Protein AF-A0A8C6HNZ5-F1 (afdb_monomer)

Solvent-accessible surface area (backbone atoms only — not comparable to full-atom values): 10413 Å² total; per-residue (Å²): 91,50,47,41,34,39,37,32,38,35,50,68,88,46,47,88,76,39,56,60,58,90,93,42,57,72,57,85,56,77,58,47,90,81,54,78,85,53,82,86,69,81,60,52,77,46,79,39,51,60,74,65,84,81,90,76,63,90,79,48,48,71,35,79,48,65,84,42,80,60,64,81,86,86,87,88,76,85,89,64,67,75,87,44,50,50,90,85,50,88,79,76,74,64,62,40,47,68,55,54,52,49,49,56,52,48,55,51,54,51,56,61,42,63,76,46,60,68,73,57,32,52,53,52,48,54,50,51,52,50,50,46,52,70,71,69,48,49,75,69,53,52,50,52,53,54,51,51,52,54,52,50,49,53,52,51,51,55,49,50,56,53,54,59,65,68,70,73,120

Sequence (169 aa):
MTGKKHIALFSLGDAQHLYVSGCKSEVLNAGSPELDKSPPFPKVRNSLEAGDDLLTPALWFHTVISEEFVVGENSFQKHLPWERYDTTDTCGNRDPVATSRAVQILDRALKTLAELPEEYRDFYTCQMVSHIQDKAYSKRIKKRTKFSKKLKINKTQLKYLKTVTSINI

Secondary structure (DSSP, 8-state):
--S-EEEEEE-GGGGGGTTEETTEES-TTTT-TT-TTS----EEEEEE-TT------TT-EEEEEESS-----------S-GGGS-TT-SSS-SPPHHHHHHHHHHHHHHHHHTTS-HHHHHHHHHHHHHHHHHHHS-HHHHHHHHHHHHHHHHHHHHHHHHHHHTS--

pLDDT: mean 77.42, std 15.43, range [42.31, 97.62]

Foldseek 3Di:
DAAKKKKKKADPLCVVVQCDDQQHGPPPCPRPPVPPPRDDGPIDMDMDHDPDDDDDDPPIDMDMDTPDDDDDDDDDDDPDPPQQCDPPDPPPRDHGPVVVVVVVVVVVVLVVLVVDPPVSSVVVVVVVVVVCCVPPDDPVSVVVVVVVVVVVVVVVVVVVVVVVVVVPD

Structure (mmCIF, N/CA/C/O backbone):
data_AF-A0A8C6HNZ5-F1
#
_entry.id   AF-A0A8C6HNZ5-F1
#
loop_
_atom_site.group_PDB
_atom_site.id
_atom_site.type_symbol
_atom_site.label_atom_id
_atom_site.label_alt_id
_atom_site.label_comp_id
_atom_site.label_asym_id
_atom_site.label_entity_id
_atom_site.label_seq_id
_atom_site.pdbx_PDB_ins_code
_atom_site.Cartn_x
_atom_site.Cartn_y
_atom_site.Cartn_z
_atom_site.occupancy
_atom_site.B_iso_or_equiv
_atom_site.auth_seq_id
_atom_site.auth_comp_id
_atom_site.auth_asym_id
_atom_site.auth_atom_id
_atom_site.pdbx_PDB_model_num
ATOM 1 N N . MET A 1 1 ? 16.039 -1.927 -28.266 1.00 57.38 1 MET A N 1
ATOM 2 C CA . MET A 1 1 ? 16.279 -0.831 -27.296 1.00 57.38 1 MET A CA 1
ATOM 3 C C . MET A 1 1 ? 17.772 -0.562 -27.243 1.00 57.38 1 MET A C 1
ATOM 5 O O . MET A 1 1 ? 18.513 -1.516 -27.407 1.00 57.38 1 MET A O 1
ATOM 9 N N . THR A 1 2 ? 18.213 0.685 -27.081 1.00 68.25 2 THR A N 1
ATOM 10 C CA . THR A 1 2 ? 19.638 1.076 -27.043 1.00 68.25 2 THR A CA 1
ATOM 11 C C . THR A 1 2 ? 20.002 1.645 -25.675 1.00 68.25 2 THR A C 1
ATOM 13 O O . THR A 1 2 ? 19.154 2.271 -25.042 1.00 68.25 2 THR A O 1
ATOM 16 N N . GLY A 1 3 ? 21.257 1.462 -25.266 1.00 74.19 3 GLY A N 1
ATOM 17 C CA . GLY A 1 3 ? 21.847 2.045 -24.061 1.00 74.19 3 GLY A CA 1
ATOM 18 C C . GLY A 1 3 ? 21.706 1.197 -22.793 1.00 74.19 3 GLY A C 1
ATOM 19 O O . GLY A 1 3 ? 20.958 0.218 -22.754 1.00 74.19 3 GLY A O 1
ATOM 20 N N . LYS A 1 4 ? 22.439 1.591 -21.748 1.00 82.00 4 LYS A N 1
ATOM 21 C CA . LYS A 1 4 ? 22.533 0.875 -20.466 1.00 82.00 4 LYS A CA 1
ATOM 22 C C . LYS A 1 4 ? 21.773 1.574 -19.331 1.00 82.00 4 LYS A C 1
ATOM 24 O O . LYS A 1 4 ? 21.896 2.785 -19.123 1.00 82.00 4 LYS A O 1
ATOM 29 N N . LYS A 1 5 ? 21.005 0.800 -18.551 1.00 85.12 5 LYS A N 1
ATOM 30 C CA . LYS A 1 5 ? 20.294 1.287 -17.350 1.00 85.12 5 LYS A CA 1
ATOM 31 C C . LYS A 1 5 ? 20.489 0.372 -16.144 1.00 85.12 5 LYS A C 1
ATOM 33 O O . LYS A 1 5 ? 20.523 -0.848 -16.268 1.00 85.12 5 LYS A O 1
ATOM 38 N N . HIS A 1 6 ? 20.541 0.965 -14.960 1.00 84.06 6 HIS A N 1
ATOM 39 C CA . HIS A 1 6 ? 20.546 0.266 -13.682 1.00 84.06 6 HIS A CA 1
ATOM 40 C C . HIS A 1 6 ? 19.166 0.299 -13.047 1.00 84.06 6 HIS A C 1
ATOM 42 O O . HIS A 1 6 ? 18.540 1.354 -12.950 1.00 84.06 6 HIS A O 1
ATOM 48 N N . ILE A 1 7 ? 18.709 -0.855 -12.568 1.00 83.56 7 ILE A N 1
ATOM 49 C CA . ILE A 1 7 ? 17.436 -0.984 -11.865 1.00 83.56 7 ILE A CA 1
ATOM 50 C C . ILE A 1 7 ? 17.677 -1.539 -10.468 1.00 83.56 7 ILE A C 1
ATOM 52 O O . ILE A 1 7 ? 18.288 -2.594 -10.295 1.00 83.56 7 ILE A O 1
ATOM 56 N N . ALA A 1 8 ? 17.172 -0.821 -9.468 1.00 83.12 8 ALA A N 1
ATOM 57 C CA . ALA A 1 8 ? 17.069 -1.296 -8.097 1.00 83.12 8 ALA A CA 1
ATOM 58 C C . ALA A 1 8 ? 15.624 -1.715 -7.818 1.00 83.12 8 ALA A C 1
ATOM 60 O O . ALA A 1 8 ? 14.719 -0.896 -7.959 1.00 83.12 8 ALA A O 1
ATOM 61 N N . LEU A 1 9 ? 15.418 -2.970 -7.417 1.00 81.75 9 LEU A N 1
ATOM 62 C CA . LEU A 1 9 ? 14.116 -3.529 -7.054 1.00 81.75 9 LEU A CA 1
ATOM 63 C C . LEU A 1 9 ? 14.001 -3.700 -5.537 1.00 81.75 9 LEU A C 1
ATOM 65 O O . LEU A 1 9 ? 14.925 -4.209 -4.894 1.00 81.75 9 LEU A O 1
ATOM 69 N N . PHE A 1 10 ? 12.838 -3.354 -4.988 1.00 81.75 10 PHE A N 1
ATOM 70 C CA . PHE A 1 10 ? 12.506 -3.518 -3.575 1.00 81.75 10 PHE A CA 1
ATOM 71 C C . PHE A 1 10 ? 11.225 -4.333 -3.422 1.00 81.75 10 PH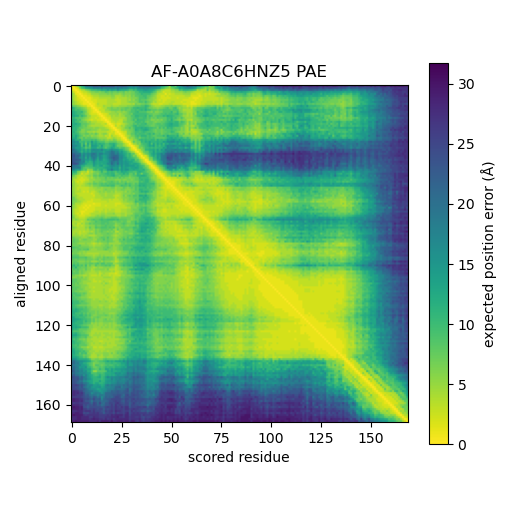E A C 1
ATOM 73 O O . PHE A 1 10 ? 10.219 -4.102 -4.101 1.00 81.75 10 PHE A O 1
ATOM 80 N N . SER A 1 11 ? 11.258 -5.301 -2.508 1.00 80.25 11 SER A N 1
ATOM 81 C CA . SER A 1 11 ? 10.135 -6.208 -2.309 1.00 80.25 11 SER A CA 1
ATOM 82 C C . SER A 1 11 ? 9.019 -5.553 -1.493 1.00 80.25 11 SER A C 1
ATOM 84 O O . SER A 1 11 ? 9.239 -4.625 -0.718 1.00 80.25 11 SER A O 1
ATOM 86 N N . LEU A 1 12 ? 7.821 -6.132 -1.556 1.00 7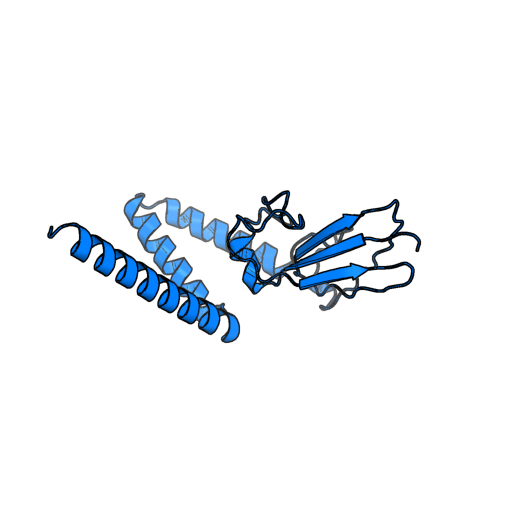6.44 12 LEU A N 1
ATOM 87 C CA . LEU A 1 12 ? 6.683 -5.781 -0.696 1.00 76.44 12 LEU A CA 1
ATOM 88 C C . LEU A 1 12 ? 7.009 -5.732 0.807 1.00 76.44 12 LEU A C 1
ATOM 90 O O . LEU A 1 12 ? 6.424 -4.953 1.553 1.00 76.44 12 LEU A O 1
ATOM 94 N N . GLY A 1 13 ? 7.936 -6.578 1.271 1.00 69.75 13 GLY A N 1
ATOM 95 C CA . GLY A 1 13 ? 8.356 -6.594 2.675 1.00 69.75 13 GLY A CA 1
ATOM 96 C C . GLY A 1 13 ? 9.160 -5.359 3.086 1.00 69.75 13 GLY A C 1
ATOM 97 O O . GLY A 1 13 ? 9.308 -5.105 4.280 1.00 69.75 13 GLY A O 1
ATOM 98 N N . ASP A 1 14 ? 9.653 -4.605 2.106 1.00 70.62 14 ASP A N 1
ATOM 99 C CA . ASP A 1 14 ? 10.496 -3.432 2.296 1.00 70.62 14 ASP A CA 1
ATOM 100 C C . ASP A 1 14 ? 9.687 -2.132 2.232 1.00 70.62 14 ASP A C 1
ATOM 102 O O . ASP A 1 14 ? 10.208 -1.092 2.618 1.00 70.62 14 ASP A O 1
ATOM 106 N N . ALA A 1 15 ? 8.399 -2.192 1.866 1.00 71.00 15 ALA A N 1
ATOM 107 C CA . ALA A 1 15 ? 7.500 -1.038 1.777 1.00 71.00 15 ALA A CA 1
ATOM 108 C C . ALA A 1 15 ? 7.486 -0.176 3.056 1.00 71.00 15 ALA A C 1
ATOM 110 O O . ALA A 1 15 ? 7.503 1.047 2.978 1.00 71.00 15 ALA A O 1
ATOM 111 N N . GLN A 1 16 ? 7.551 -0.800 4.240 1.00 69.06 16 GLN A N 1
ATOM 112 C CA . GLN A 1 16 ? 7.609 -0.088 5.529 1.00 69.06 16 GLN A CA 1
ATOM 113 C C . GLN A 1 16 ? 8.887 0.739 5.730 1.00 69.06 16 GLN A C 1
ATOM 115 O O . GLN A 1 16 ? 8.921 1.606 6.595 1.00 69.06 16 GLN A O 1
ATOM 120 N N . HIS A 1 17 ? 9.942 0.459 4.969 1.00 68.88 17 HIS A N 1
ATOM 121 C CA . HIS A 1 17 ? 11.213 1.172 5.046 1.00 68.88 17 HIS A CA 1
ATOM 122 C C . HIS A 1 17 ? 11.339 2.242 3.952 1.00 68.88 17 HIS A C 1
ATOM 124 O O . HIS A 1 17 ? 12.242 3.069 4.017 1.00 68.88 17 HIS A O 1
ATOM 130 N N . LEU A 1 18 ? 10.446 2.238 2.958 1.00 67.94 18 LEU A N 1
ATOM 131 C CA . LEU A 1 18 ? 10.502 3.132 1.802 1.00 67.94 18 LEU A CA 1
ATOM 132 C C . LEU A 1 18 ? 9.762 4.459 2.013 1.00 67.94 18 LEU A C 1
ATOM 134 O O . LEU A 1 18 ? 9.712 5.241 1.070 1.00 67.94 18 LEU A O 1
ATOM 138 N N . TYR A 1 19 ? 9.204 4.720 3.204 1.00 70.19 19 TYR A N 1
ATOM 139 C CA . TYR A 1 19 ? 8.453 5.952 3.511 1.00 70.19 19 TYR A CA 1
ATOM 140 C C . TYR A 1 19 ? 7.478 6.298 2.376 1.00 70.19 19 TYR A C 1
ATOM 142 O O . TYR A 1 19 ? 7.626 7.285 1.659 1.00 70.19 19 TYR A O 1
ATOM 150 N N . VAL A 1 20 ? 6.572 5.359 2.107 1.00 75.06 20 VAL A N 1
ATOM 151 C CA . VAL A 1 20 ? 5.706 5.409 0.930 1.00 75.06 20 VAL A CA 1
ATOM 152 C C . VAL A 1 20 ? 4.576 6.407 1.166 1.00 75.06 20 VAL A C 1
ATOM 154 O O . VAL A 1 20 ? 3.844 6.288 2.148 1.00 75.06 20 VAL A O 1
ATOM 157 N N . SER A 1 21 ? 4.402 7.332 0.223 1.00 70.56 21 SER A N 1
ATOM 158 C CA . SER A 1 21 ? 3.257 8.233 0.125 1.00 70.56 21 SER A CA 1
ATOM 159 C C . SER A 1 21 ? 2.529 7.960 -1.194 1.00 70.56 21 SER A C 1
ATOM 161 O O . SER A 1 21 ? 3.057 8.180 -2.290 1.00 70.56 21 SER A O 1
ATOM 163 N N . GLY A 1 22 ? 1.328 7.384 -1.100 1.00 77.44 22 GLY A N 1
ATOM 164 C CA . GLY A 1 22 ? 0.604 6.860 -2.260 1.00 77.44 22 GLY A CA 1
ATOM 165 C C . GLY A 1 22 ? 1.389 5.750 -2.973 1.00 77.44 22 GLY A C 1
ATOM 166 O O . GLY A 1 22 ? 1.727 4.737 -2.369 1.00 77.44 22 GLY A O 1
ATOM 167 N N . CYS A 1 23 ? 1.692 5.942 -4.260 1.00 74.81 23 CYS A N 1
ATOM 168 C CA . CYS A 1 23 ? 2.474 5.006 -5.081 1.00 74.81 23 CYS A CA 1
ATOM 169 C C . CYS A 1 23 ? 3.968 5.369 -5.199 1.00 74.81 23 CYS A C 1
ATOM 171 O O . CYS A 1 23 ? 4.697 4.729 -5.957 1.00 74.81 23 CYS A O 1
ATOM 173 N N . LYS A 1 24 ? 4.442 6.392 -4.474 1.00 77.31 24 LYS A N 1
ATOM 174 C CA . LYS A 1 24 ? 5.821 6.896 -4.556 1.00 77.31 24 LYS A CA 1
ATOM 175 C C . LYS A 1 24 ? 6.536 6.761 -3.215 1.00 77.31 24 LYS A C 1
ATOM 177 O O . LYS A 1 24 ? 5.921 6.829 -2.157 1.00 77.31 24 LYS A O 1
ATOM 182 N N . SER A 1 25 ? 7.850 6.576 -3.268 1.00 75.31 25 SER A N 1
ATOM 183 C CA . SER A 1 25 ? 8.717 6.658 -2.092 1.00 75.31 25 SER A CA 1
ATOM 184 C C . SER A 1 25 ? 9.194 8.097 -1.910 1.00 75.31 25 SER A C 1
ATOM 186 O O . SER A 1 25 ? 9.531 8.760 -2.890 1.00 75.31 25 SER A O 1
ATOM 188 N N . GLU A 1 26 ? 9.271 8.563 -0.665 1.00 73.88 26 GLU A N 1
ATOM 189 C CA . GLU A 1 26 ? 9.908 9.845 -0.326 1.00 73.88 26 GLU A CA 1
ATOM 190 C C . GLU A 1 26 ? 11.446 9.789 -0.443 1.00 73.88 26 GLU A C 1
ATOM 192 O O . GLU A 1 26 ? 12.127 10.816 -0.432 1.00 73.88 26 GLU A O 1
ATOM 197 N N . VAL A 1 27 ? 12.023 8.592 -0.602 1.00 69.12 27 VAL A N 1
ATOM 198 C CA . VAL A 1 27 ? 13.468 8.389 -0.751 1.00 69.12 27 VAL A CA 1
ATOM 199 C C . VAL A 1 27 ? 13.884 8.630 -2.205 1.00 69.12 27 VAL A C 1
ATOM 201 O O . VAL A 1 27 ? 13.917 7.714 -3.024 1.00 69.12 27 VAL A O 1
ATOM 204 N N . LEU A 1 28 ? 14.267 9.869 -2.518 1.00 64.19 28 LEU A N 1
ATOM 205 C CA . LEU A 1 28 ? 14.630 10.295 -3.879 1.00 64.19 28 LEU A CA 1
ATOM 206 C C . LEU A 1 28 ? 15.844 9.550 -4.472 1.00 64.19 28 LEU A C 1
ATOM 208 O O . LEU A 1 28 ? 15.905 9.337 -5.678 1.00 64.19 28 LEU A O 1
ATOM 212 N N . ASN A 1 29 ? 16.788 9.104 -3.633 1.00 63.47 29 ASN A N 1
ATOM 213 C CA . ASN A 1 29 ? 18.062 8.514 -4.073 1.00 63.47 29 ASN A CA 1
ATOM 214 C C . ASN A 1 29 ? 18.186 7.001 -3.821 1.00 63.47 29 ASN A C 1
ATOM 216 O O . ASN A 1 29 ? 19.299 6.475 -3.798 1.00 63.47 29 ASN A O 1
ATOM 220 N N . ALA A 1 30 ? 17.076 6.275 -3.642 1.00 58.06 30 ALA A N 1
ATOM 221 C CA . ALA A 1 30 ? 17.081 4.849 -3.276 1.00 58.06 30 ALA A CA 1
ATOM 222 C C . ALA A 1 30 ? 17.902 3.946 -4.234 1.00 58.06 30 ALA A C 1
ATOM 224 O O . ALA A 1 30 ? 18.436 2.909 -3.825 1.00 58.06 30 ALA A O 1
ATOM 225 N N . GLY A 1 31 ? 18.042 4.352 -5.501 1.00 55.06 31 GLY A N 1
ATOM 226 C CA . GLY A 1 31 ? 18.826 3.653 -6.524 1.00 55.06 31 GLY A CA 1
ATOM 227 C C . GLY A 1 31 ? 20.321 3.998 -6.568 1.00 55.06 31 GLY A C 1
ATOM 228 O O . GLY A 1 31 ? 21.088 3.206 -7.114 1.00 55.06 31 GLY A O 1
ATOM 229 N N . SER A 1 32 ? 20.763 5.116 -5.976 1.00 59.56 32 SER A N 1
ATOM 230 C CA . SER A 1 32 ? 22.141 5.614 -6.130 1.00 59.56 32 SER A CA 1
ATOM 231 C C . SER A 1 32 ? 23.182 4.634 -5.555 1.00 59.56 32 SER A C 1
ATOM 233 O O . SER A 1 32 ? 22.952 4.039 -4.492 1.00 59.56 32 SER A O 1
ATOM 235 N N . PRO A 1 33 ? 24.323 4.401 -6.232 1.00 53.12 33 PRO A N 1
ATOM 236 C CA . PRO A 1 33 ? 25.436 3.616 -5.693 1.00 53.12 33 PRO A CA 1
ATOM 237 C C . PRO A 1 33 ? 26.045 4.203 -4.416 1.00 53.12 33 PRO A C 1
ATOM 239 O O . PRO A 1 33 ? 26.565 3.440 -3.614 1.00 53.12 33 PRO A O 1
ATOM 242 N N . GLU A 1 34 ? 25.885 5.501 -4.159 1.00 53.56 34 GLU A N 1
ATOM 243 C CA . GLU A 1 34 ? 26.445 6.169 -2.974 1.00 53.56 34 GLU A CA 1
ATOM 244 C C . GLU A 1 34 ? 25.577 6.028 -1.709 1.00 53.56 34 GLU A C 1
ATOM 246 O O . GLU A 1 34 ? 25.977 6.428 -0.612 1.00 53.56 34 GLU A O 1
ATOM 251 N N . LEU A 1 35 ? 24.376 5.446 -1.828 1.00 51.38 35 LEU A N 1
ATOM 252 C CA . LEU A 1 35 ? 23.396 5.368 -0.742 1.00 51.38 35 LEU A CA 1
ATOM 253 C C . LEU A 1 35 ? 23.617 4.184 0.222 1.00 51.38 35 LEU A C 1
ATOM 255 O O . LEU A 1 35 ? 22.660 3.538 0.648 1.00 51.38 35 LEU A O 1
ATOM 259 N N . ASP A 1 36 ? 24.865 3.918 0.605 1.00 50.16 36 ASP A N 1
ATOM 260 C CA . ASP A 1 36 ? 25.217 2.962 1.673 1.00 50.16 36 ASP A CA 1
ATOM 261 C C . ASP A 1 36 ? 25.002 3.535 3.091 1.00 50.16 36 ASP A C 1
ATOM 263 O O . ASP A 1 36 ? 25.195 2.848 4.093 1.00 50.16 36 ASP A O 1
ATOM 267 N N . LYS A 1 37 ? 24.563 4.799 3.198 1.00 46.22 37 LYS A N 1
ATOM 268 C CA . LYS A 1 37 ? 24.325 5.494 4.479 1.00 46.22 37 LYS A CA 1
ATOM 269 C C . LYS A 1 37 ? 22.881 5.419 4.991 1.00 46.22 37 LYS A C 1
ATOM 271 O O . LYS A 1 37 ? 22.631 5.795 6.133 1.00 46.22 37 LYS A O 1
ATOM 276 N N . SER A 1 38 ? 21.931 4.943 4.183 1.00 48.66 38 SER A N 1
ATOM 277 C CA . SER A 1 38 ? 20.572 4.623 4.650 1.00 48.66 38 SER A CA 1
ATOM 278 C C . SER A 1 38 ? 20.485 3.150 5.060 1.00 48.66 38 SER A C 1
ATOM 280 O O . SER A 1 38 ? 21.231 2.338 4.512 1.00 48.66 38 SER A O 1
ATOM 282 N N . PRO A 1 39 ? 19.625 2.780 6.035 1.00 49.50 39 PRO A N 1
ATOM 283 C CA . PRO A 1 39 ? 19.570 1.419 6.567 1.00 49.50 39 PRO A CA 1
ATOM 284 C C . PRO A 1 39 ? 19.477 0.391 5.430 1.00 49.50 39 PRO A C 1
ATOM 286 O O . PRO A 1 39 ? 18.794 0.657 4.444 1.00 49.50 39 PRO A O 1
ATOM 289 N N . PRO A 1 40 ? 20.164 -0.763 5.542 1.00 52.94 40 PRO A N 1
ATOM 290 C CA . PRO A 1 40 ? 20.405 -1.656 4.417 1.00 52.94 40 PRO A CA 1
ATOM 291 C C . PRO A 1 40 ? 19.082 -2.197 3.885 1.00 52.94 40 PRO A C 1
ATOM 293 O O . PRO A 1 40 ? 18.493 -3.126 4.440 1.00 52.94 40 PRO A O 1
ATOM 296 N N . PHE A 1 41 ? 18.605 -1.589 2.806 1.00 53.94 41 PHE A N 1
ATOM 297 C CA . PHE A 1 41 ? 17.482 -2.101 2.052 1.00 53.94 41 PHE A CA 1
ATOM 298 C C . PHE A 1 41 ? 17.953 -3.373 1.349 1.00 53.94 41 PHE A C 1
ATOM 300 O O . PHE A 1 41 ? 18.953 -3.319 0.624 1.00 53.94 41 PHE A O 1
ATOM 307 N N . PRO A 1 42 ? 17.283 -4.522 1.529 1.00 53.31 42 PRO A N 1
ATOM 308 C CA . PRO A 1 42 ? 17.531 -5.668 0.673 1.00 53.31 42 PRO A CA 1
ATOM 309 C C . PRO A 1 42 ? 17.044 -5.301 -0.737 1.00 53.31 42 PRO A C 1
ATOM 311 O O . PRO A 1 42 ? 15.863 -5.403 -1.052 1.00 53.31 42 PRO A O 1
ATOM 314 N N . LYS A 1 43 ? 17.969 -4.800 -1.556 1.00 65.38 43 LYS A N 1
ATOM 315 C CA . LYS A 1 43 ? 17.747 -4.349 -2.930 1.00 65.38 43 LYS A CA 1
ATOM 316 C C . LYS A 1 43 ? 18.376 -5.350 -3.889 1.00 65.38 43 LYS A C 1
ATOM 318 O O . LYS A 1 43 ? 19.528 -5.737 -3.699 1.00 65.38 43 LYS A O 1
ATOM 323 N N . VAL A 1 44 ? 17.639 -5.757 -4.916 1.00 66.81 44 VAL A N 1
ATOM 324 C CA . VAL A 1 44 ? 18.233 -6.468 -6.058 1.00 66.81 44 VAL A CA 1
ATOM 325 C C . VAL A 1 44 ? 18.642 -5.407 -7.067 1.00 66.81 44 VAL A C 1
ATOM 327 O O . VAL A 1 44 ? 17.822 -4.564 -7.427 1.00 66.81 44 VAL A O 1
ATOM 330 N N . ARG A 1 45 ? 19.914 -5.409 -7.471 1.00 68.38 45 ARG A N 1
ATOM 331 C CA . ARG A 1 45 ? 20.445 -4.495 -8.483 1.00 68.38 45 ARG A CA 1
ATOM 332 C C . ARG A 1 45 ? 20.762 -5.278 -9.737 1.00 68.38 45 ARG A C 1
ATOM 334 O O . ARG A 1 45 ? 21.598 -6.171 -9.682 1.00 68.38 45 ARG A O 1
ATOM 341 N N . ASN A 1 46 ? 20.127 -4.889 -10.832 1.00 74.69 46 ASN A N 1
ATOM 342 C CA . ASN A 1 46 ? 20.405 -5.433 -12.150 1.00 74.69 46 ASN A CA 1
ATOM 343 C C . ASN A 1 46 ? 20.839 -4.296 -13.075 1.00 74.69 46 ASN A C 1
ATOM 345 O O . ASN A 1 46 ? 20.297 -3.189 -13.013 1.00 74.69 46 ASN A O 1
ATOM 349 N N . SER A 1 47 ? 21.823 -4.578 -13.917 1.00 81.62 47 SER A N 1
ATOM 350 C CA . SER A 1 47 ? 22.120 -3.779 -15.103 1.00 81.62 47 SER A CA 1
ATOM 351 C C . SER A 1 47 ? 21.336 -4.391 -16.254 1.00 81.62 47 SER A C 1
ATOM 353 O O . SER A 1 47 ? 21.310 -5.612 -16.366 1.00 81.62 47 SER A O 1
ATOM 355 N N . LEU A 1 48 ? 20.680 -3.560 -17.053 1.00 83.69 48 LEU A N 1
ATOM 356 C CA . LEU A 1 48 ? 20.005 -3.987 -18.270 1.00 83.69 48 LEU A CA 1
ATOM 357 C C . LEU A 1 48 ? 20.703 -3.359 -19.463 1.00 83.69 48 LEU A C 1
ATOM 359 O O . LEU A 1 48 ? 20.926 -2.141 -19.487 1.00 83.69 48 LEU A O 1
ATOM 363 N N . GLU A 1 49 ? 21.019 -4.206 -20.427 1.00 85.62 49 GLU A N 1
ATOM 364 C CA . GLU A 1 49 ? 21.595 -3.847 -21.708 1.00 85.62 49 GLU A CA 1
ATOM 365 C C . GLU A 1 49 ? 20.530 -3.843 -22.814 1.00 85.62 49 GLU A C 1
ATOM 367 O O . GLU A 1 49 ? 19.342 -4.122 -22.617 1.00 85.62 49 GLU A O 1
ATOM 372 N N . ALA A 1 50 ? 20.966 -3.461 -24.010 1.00 84.56 50 ALA A N 1
ATOM 373 C CA . ALA A 1 50 ? 20.139 -3.425 -25.201 1.00 84.56 50 ALA A CA 1
ATOM 374 C C . ALA A 1 50 ? 19.585 -4.821 -25.540 1.00 84.56 50 ALA A C 1
ATOM 376 O O . ALA A 1 50 ? 20.316 -5.685 -26.010 1.00 84.56 50 ALA A O 1
ATOM 377 N N . GLY A 1 51 ? 18.272 -5.004 -25.371 1.00 84.12 51 GLY A N 1
ATOM 378 C CA . GLY A 1 51 ? 17.581 -6.265 -25.672 1.00 84.12 51 GLY A CA 1
ATOM 379 C C . GLY A 1 51 ? 17.205 -7.087 -24.441 1.00 84.12 51 GLY A C 1
ATOM 380 O O . GLY A 1 51 ? 16.504 -8.082 -24.594 1.00 84.12 51 GLY A O 1
ATOM 381 N N . ASP A 1 52 ? 17.606 -6.657 -23.242 1.00 86.12 52 ASP A N 1
ATOM 382 C CA . ASP A 1 52 ? 17.199 -7.318 -22.007 1.00 86.12 52 ASP A CA 1
ATOM 383 C C . ASP A 1 52 ? 15.758 -6.974 -21.621 1.00 86.12 52 ASP A C 1
ATOM 385 O O . ASP A 1 52 ? 15.371 -5.801 -21.541 1.00 86.12 52 ASP A O 1
ATOM 389 N N . ASP A 1 53 ? 15.005 -8.009 -21.257 1.00 84.31 53 ASP A N 1
ATOM 390 C CA . ASP A 1 53 ? 13.674 -7.887 -20.675 1.00 84.31 53 ASP A CA 1
ATOM 391 C C . ASP A 1 53 ? 13.729 -8.079 -19.156 1.00 84.31 53 ASP A C 1
ATOM 393 O O . ASP A 1 53 ? 14.325 -9.027 -18.638 1.00 84.31 53 ASP A O 1
ATOM 397 N N . LEU A 1 54 ? 13.051 -7.195 -18.417 1.00 85.88 54 LEU A N 1
ATOM 398 C CA . LEU A 1 54 ? 12.903 -7.316 -16.969 1.00 85.88 54 LEU A CA 1
ATOM 399 C C . LEU A 1 54 ? 11.437 -7.456 -16.582 1.00 85.88 54 LEU A C 1
ATOM 401 O O . LEU A 1 54 ? 10.660 -6.504 -16.654 1.00 85.88 54 LEU A O 1
ATOM 405 N N . LEU A 1 55 ? 11.084 -8.622 -16.047 1.00 85.19 55 LEU A N 1
ATOM 406 C CA . LEU A 1 55 ? 9.794 -8.815 -15.403 1.00 85.19 55 LEU A CA 1
ATOM 407 C C . LEU A 1 55 ? 9.799 -8.179 -14.007 1.00 85.19 55 LEU A C 1
ATOM 409 O O . LEU A 1 55 ? 10.501 -8.642 -13.107 1.00 85.19 55 LEU A O 1
ATOM 413 N N . THR A 1 56 ? 8.964 -7.158 -13.808 1.00 83.81 56 THR A N 1
ATOM 414 C CA . THR A 1 56 ? 8.724 -6.559 -12.486 1.00 83.81 56 THR A CA 1
ATOM 415 C C . THR A 1 56 ? 7.361 -7.015 -11.965 1.00 83.81 56 THR A C 1
ATOM 417 O O . THR A 1 56 ? 6.337 -6.622 -12.527 1.00 83.81 56 THR A O 1
ATOM 420 N N . PRO A 1 57 ? 7.300 -7.849 -10.908 1.00 85.38 57 PRO A N 1
ATOM 421 C CA . PRO A 1 57 ? 6.021 -8.282 -10.360 1.00 85.38 57 PRO A CA 1
ATOM 422 C C . PRO A 1 57 ? 5.225 -7.104 -9.786 1.00 85.38 57 PRO A C 1
ATOM 424 O O . PRO A 1 57 ? 5.796 -6.134 -9.284 1.00 85.38 57 PRO A O 1
ATOM 427 N N . ALA A 1 58 ? 3.895 -7.217 -9.791 1.00 84.81 58 ALA A N 1
ATOM 428 C CA . ALA A 1 58 ? 3.028 -6.199 -9.206 1.00 84.81 58 ALA A CA 1
ATOM 429 C C . ALA A 1 58 ? 3.409 -5.897 -7.745 1.00 84.81 58 ALA A C 1
ATOM 431 O O . ALA A 1 58 ? 3.746 -6.802 -6.974 1.00 84.81 58 ALA A O 1
ATOM 432 N N . LEU A 1 59 ? 3.302 -4.617 -7.371 1.00 86.19 59 LEU A N 1
ATOM 433 C CA . LEU A 1 59 ? 3.612 -4.070 -6.044 1.00 86.19 59 LEU A CA 1
ATOM 434 C C . LEU A 1 59 ? 5.107 -4.044 -5.662 1.00 86.19 59 LEU A C 1
ATOM 436 O O . LEU A 1 59 ? 5.440 -3.720 -4.521 1.00 86.19 59 LEU A O 1
ATOM 440 N N . TRP A 1 60 ? 6.019 -4.381 -6.577 1.00 86.25 60 TRP A N 1
ATOM 441 C CA . TRP A 1 60 ? 7.452 -4.189 -6.354 1.00 86.25 60 TRP A CA 1
ATOM 442 C C . TRP A 1 60 ? 7.844 -2.752 -6.685 1.00 86.25 60 TRP A C 1
ATOM 444 O O . TRP A 1 60 ? 7.574 -2.256 -7.781 1.00 86.25 60 TRP A O 1
ATOM 454 N N . PHE A 1 61 ? 8.511 -2.089 -5.744 1.00 83.94 61 PHE A N 1
ATOM 455 C CA . PHE A 1 61 ? 9.065 -0.767 -6.007 1.00 83.94 61 PHE A CA 1
ATOM 456 C C . PHE A 1 61 ? 10.325 -0.919 -6.843 1.00 83.94 61 PHE A C 1
ATOM 458 O O . PHE A 1 61 ? 11.115 -1.842 -6.631 1.00 83.94 61 PHE A O 1
ATOM 465 N N . HIS A 1 62 ? 10.522 0.003 -7.774 1.00 85.31 62 HIS A N 1
ATOM 466 C CA . HIS A 1 62 ? 11.706 0.017 -8.606 1.00 85.31 62 HIS A CA 1
ATOM 467 C C . HIS A 1 62 ? 12.192 1.443 -8.840 1.00 85.31 62 HIS A C 1
ATOM 469 O O . HIS A 1 62 ? 11.404 2.380 -8.950 1.00 85.31 62 HIS A O 1
ATOM 475 N N . THR A 1 63 ? 13.508 1.601 -8.904 1.00 84.88 63 THR A N 1
ATOM 476 C CA . THR A 1 63 ? 14.164 2.843 -9.313 1.00 84.88 63 THR A CA 1
ATOM 477 C C . THR A 1 63 ? 15.037 2.528 -10.509 1.00 84.88 63 THR A C 1
ATOM 479 O O . THR A 1 63 ? 15.820 1.581 -10.454 1.00 84.88 63 THR A O 1
ATOM 482 N N . VAL A 1 64 ? 14.902 3.320 -11.568 1.00 84.31 64 VAL A N 1
ATOM 483 C CA . VAL A 1 64 ? 15.696 3.197 -12.790 1.00 84.31 64 VAL A CA 1
ATOM 484 C C . VAL A 1 64 ? 16.629 4.396 -12.880 1.00 84.31 64 VAL A C 1
ATOM 486 O O . VAL A 1 64 ? 16.182 5.532 -12.751 1.00 84.31 64 VAL A O 1
ATOM 489 N N . ILE A 1 65 ? 17.914 4.134 -13.089 1.00 83.94 65 ILE A N 1
ATOM 490 C CA . ILE A 1 65 ? 18.937 5.143 -13.365 1.00 83.94 65 ILE A CA 1
ATOM 491 C C . ILE A 1 65 ? 19.546 4.786 -14.714 1.00 83.94 65 ILE A C 1
ATOM 493 O O . ILE A 1 65 ? 20.114 3.706 -14.867 1.00 83.94 65 ILE A O 1
ATOM 497 N N . SER A 1 66 ? 19.408 5.670 -15.694 1.00 83.44 66 SER A N 1
ATOM 498 C CA . SER A 1 66 ? 20.020 5.491 -17.011 1.00 83.44 66 SER A CA 1
ATOM 499 C C . SER A 1 66 ? 21.417 6.110 -17.000 1.00 83.44 66 SER A C 1
ATOM 501 O O . SER A 1 66 ? 21.551 7.282 -16.653 1.00 83.44 66 SER A O 1
ATOM 503 N N . GLU A 1 67 ? 22.446 5.332 -17.344 1.00 81.62 67 GLU A N 1
ATOM 504 C CA . GLU A 1 67 ? 23.811 5.867 -17.524 1.00 81.62 67 GLU A CA 1
ATOM 505 C C . GLU A 1 67 ? 23.953 6.549 -18.887 1.00 81.62 67 GLU A C 1
ATOM 507 O O . GLU A 1 67 ? 24.696 7.513 -19.043 1.00 81.62 67 GLU A O 1
ATOM 512 N N . GLU A 1 68 ? 23.192 6.061 -19.864 1.00 84.94 68 GLU A N 1
ATOM 513 C CA . GLU A 1 68 ? 23.182 6.535 -21.239 1.00 84.94 68 GLU A CA 1
ATOM 514 C C . GLU A 1 68 ? 21.769 6.960 -21.650 1.00 84.94 68 GLU A C 1
ATOM 516 O O . GLU A 1 68 ? 20.789 6.775 -20.921 1.00 84.94 68 GLU A O 1
ATOM 521 N N . PHE A 1 69 ? 21.640 7.516 -22.852 1.00 84.38 69 PHE A N 1
ATOM 522 C CA . PHE A 1 69 ? 2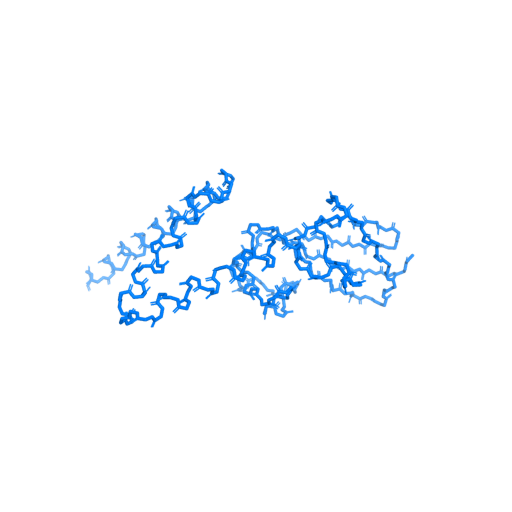0.327 7.731 -23.442 1.00 84.38 69 PHE A CA 1
ATOM 523 C C . PHE A 1 69 ? 19.675 6.377 -23.763 1.00 84.38 69 PHE A C 1
ATOM 525 O O . PHE A 1 69 ? 20.132 5.651 -24.646 1.00 84.38 69 PHE A O 1
ATOM 532 N N . VAL A 1 70 ? 18.600 6.050 -23.040 1.00 83.19 70 VAL A N 1
ATOM 533 C CA . VAL A 1 70 ? 17.881 4.778 -23.169 1.00 83.19 70 VAL A CA 1
ATOM 534 C C . VAL A 1 70 ? 16.432 5.019 -23.556 1.00 83.19 70 VAL A C 1
ATOM 536 O O . VAL A 1 70 ? 15.714 5.755 -22.881 1.00 83.19 70 VAL A O 1
ATOM 539 N N . VAL A 1 71 ? 15.981 4.320 -24.598 1.00 84.25 71 VAL A N 1
ATOM 540 C CA . VAL A 1 71 ? 14.558 4.209 -24.940 1.00 84.25 71 VAL A CA 1
ATOM 541 C C . VAL A 1 71 ? 14.073 2.837 -24.500 1.00 84.25 71 VAL A C 1
ATOM 543 O O . VAL A 1 71 ? 14.512 1.816 -25.032 1.00 84.25 71 VAL A O 1
ATOM 546 N N . GLY A 1 72 ? 13.193 2.831 -23.501 1.00 82.25 72 GLY A N 1
ATOM 547 C CA . GLY A 1 72 ? 12.569 1.635 -22.955 1.00 82.25 72 GLY A CA 1
ATOM 548 C C . GLY A 1 72 ? 11.060 1.644 -23.157 1.00 82.25 72 GLY A C 1
ATOM 549 O O . GLY A 1 72 ? 10.422 2.688 -23.076 1.00 82.25 72 GLY A O 1
ATOM 550 N N . GLU A 1 73 ? 10.506 0.462 -23.363 1.00 83.69 73 GLU A N 1
ATOM 551 C CA . GLU A 1 73 ? 9.075 0.189 -23.391 1.00 83.69 73 GLU A CA 1
ATOM 552 C C . GLU A 1 73 ? 8.742 -0.667 -22.172 1.00 83.69 73 GLU A C 1
ATOM 554 O O . GLU A 1 73 ? 9.537 -1.506 -21.746 1.00 83.69 73 GLU A O 1
ATOM 559 N N . ASN A 1 74 ? 7.579 -0.421 -21.584 1.00 85.75 74 ASN A N 1
ATOM 560 C CA . ASN A 1 74 ? 7.068 -1.208 -20.481 1.00 85.75 74 ASN A CA 1
ATOM 561 C C . ASN A 1 74 ? 5.620 -1.580 -20.783 1.00 85.75 74 ASN A C 1
ATOM 563 O O . ASN A 1 74 ? 4.810 -0.706 -21.090 1.00 85.75 74 ASN A O 1
ATOM 567 N N . SER A 1 75 ? 5.304 -2.865 -20.665 1.00 85.31 75 SER A N 1
ATOM 568 C CA . SER A 1 75 ? 3.957 -3.384 -20.865 1.00 85.31 75 SER A CA 1
ATOM 569 C C . SER A 1 75 ? 3.412 -3.900 -19.541 1.00 85.31 75 SER A C 1
ATOM 571 O O . SER A 1 75 ? 4.030 -4.730 -18.872 1.00 85.31 75 SER A O 1
ATOM 573 N N . PHE A 1 76 ? 2.246 -3.393 -19.146 1.00 86.94 76 PHE A N 1
ATOM 574 C CA . PHE A 1 76 ? 1.577 -3.803 -17.918 1.00 86.94 76 PHE A CA 1
ATOM 575 C C . PHE A 1 76 ? 0.493 -4.832 -18.218 1.00 86.94 76 PHE A C 1
ATOM 577 O O . PHE A 1 76 ? -0.395 -4.603 -19.038 1.00 86.94 76 PHE A O 1
ATOM 584 N N . GLN A 1 77 ? 0.516 -5.940 -17.480 1.00 84.25 77 GLN A N 1
ATOM 585 C CA . GLN A 1 77 ? -0.501 -6.980 -17.569 1.00 84.25 77 GLN A CA 1
ATOM 586 C C . GLN A 1 77 ? -1.281 -7.099 -16.257 1.00 84.25 77 GLN A C 1
ATOM 588 O O . GLN A 1 77 ? -0.721 -7.088 -15.157 1.00 84.25 77 GLN A O 1
ATOM 593 N N . LYS A 1 78 ? -2.603 -7.252 -16.373 1.00 87.06 78 LYS A N 1
ATOM 594 C CA . LYS A 1 78 ? -3.479 -7.551 -15.236 1.00 87.06 78 LYS A CA 1
ATOM 595 C C . LYS A 1 78 ? -3.246 -8.991 -14.775 1.00 87.06 78 LYS A C 1
ATOM 597 O O . LYS A 1 78 ? -3.353 -9.920 -15.566 1.00 87.06 78 LYS A O 1
ATOM 602 N N . HIS A 1 79 ? -2.943 -9.161 -13.490 1.00 90.56 79 HIS A N 1
ATOM 603 C CA . HIS A 1 79 ? -2.697 -10.466 -12.861 1.00 90.56 79 HIS A CA 1
ATOM 604 C C . HIS A 1 79 ? -3.876 -10.946 -11.996 1.00 90.56 79 HIS A C 1
ATOM 606 O O . HIS A 1 79 ? -3.900 -12.097 -11.566 1.00 90.56 79 HIS A O 1
ATOM 612 N N . LEU A 1 80 ? -4.844 -10.067 -11.719 1.00 91.06 80 LEU A N 1
ATOM 613 C CA . LEU A 1 80 ? -6.103 -10.378 -11.041 1.00 91.06 80 LEU A CA 1
ATOM 614 C C . LEU A 1 80 ? -7.269 -10.364 -12.046 1.00 91.06 80 LEU A C 1
ATOM 616 O O . LEU A 1 80 ? -7.126 -9.816 -13.142 1.00 91.06 80 LEU A O 1
ATOM 620 N N . PRO A 1 81 ? -8.442 -10.908 -11.676 1.00 91.88 81 PRO A N 1
ATOM 621 C CA . PRO A 1 81 ? -9.667 -10.713 -12.444 1.00 91.88 81 PRO A CA 1
ATOM 622 C C . PRO A 1 81 ? -9.974 -9.226 -12.663 1.00 91.88 81 PRO A C 1
ATOM 624 O O . PRO A 1 81 ? -9.671 -8.386 -11.807 1.00 91.88 81 PRO A O 1
ATOM 627 N N . TRP A 1 82 ? -10.572 -8.902 -13.811 1.00 87.75 82 TRP A N 1
ATOM 628 C CA . TRP A 1 82 ? -10.779 -7.522 -14.262 1.00 87.75 82 TRP A CA 1
ATOM 629 C C . TRP A 1 82 ? -11.549 -6.673 -13.244 1.00 87.75 82 TRP A C 1
ATOM 631 O O . TRP A 1 82 ? -11.223 -5.507 -13.034 1.00 87.75 82 TRP A O 1
ATOM 641 N N . GLU A 1 83 ? -12.504 -7.282 -12.546 1.00 92.25 83 GLU A N 1
ATOM 642 C CA . GLU A 1 83 ? -13.407 -6.649 -11.581 1.00 92.25 83 GLU A CA 1
ATOM 643 C C . GLU A 1 83 ? -12.691 -6.171 -10.309 1.00 92.25 83 GLU A C 1
ATOM 645 O O . GLU A 1 83 ? -13.279 -5.483 -9.473 1.00 92.25 83 GLU A O 1
ATOM 650 N N . ARG A 1 84 ? -11.425 -6.561 -10.117 1.00 91.94 84 ARG A N 1
ATOM 651 C CA . ARG A 1 84 ? -10.608 -6.128 -8.976 1.00 91.94 84 ARG A CA 1
ATOM 652 C C . ARG A 1 84 ? -9.912 -4.791 -9.215 1.00 91.94 84 ARG A C 1
ATOM 654 O O . ARG A 1 84 ? -9.481 -4.183 -8.236 1.00 91.94 84 ARG A O 1
ATOM 661 N N . TYR A 1 85 ? -9.819 -4.336 -10.461 1.00 91.88 85 TYR A N 1
ATOM 662 C CA . TYR A 1 85 ? -9.172 -3.079 -10.831 1.00 91.88 85 TYR A CA 1
ATOM 663 C C . TYR A 1 85 ? -10.181 -1.938 -10.946 1.00 91.88 85 TYR A C 1
ATOM 665 O O . TYR A 1 85 ? -11.348 -2.153 -11.269 1.00 91.88 85 TYR A O 1
ATOM 673 N N . ASP A 1 86 ? -9.719 -0.716 -10.693 1.00 89.94 86 ASP A N 1
ATOM 674 C CA . ASP A 1 86 ? -10.502 0.490 -10.944 1.00 89.94 86 ASP A CA 1
ATOM 675 C C . ASP A 1 86 ? -10.658 0.691 -12.461 1.00 89.94 86 ASP A C 1
ATOM 677 O O . ASP A 1 86 ? -9.681 0.708 -13.209 1.00 89.94 86 ASP A O 1
ATOM 681 N N . THR A 1 87 ? -11.897 0.832 -12.933 1.00 90.12 87 THR A N 1
ATOM 682 C CA . THR A 1 87 ? -12.212 1.021 -14.357 1.00 90.12 87 THR A CA 1
ATOM 683 C C . THR A 1 87 ? -11.775 2.381 -14.891 1.00 90.12 87 THR A C 1
ATOM 685 O O . THR A 1 87 ? -11.701 2.566 -16.100 1.00 90.12 87 THR A O 1
ATOM 688 N N . THR A 1 88 ? -11.509 3.335 -14.000 1.00 91.12 88 THR A N 1
ATOM 689 C CA . THR A 1 88 ? -11.029 4.681 -14.328 1.00 91.12 88 THR A CA 1
ATOM 690 C C . THR A 1 88 ? -9.504 4.798 -14.271 1.00 91.12 88 THR A C 1
ATOM 692 O O . THR A 1 88 ? -8.963 5.866 -14.552 1.00 91.12 88 THR A O 1
ATOM 695 N N . ASP A 1 89 ? -8.795 3.720 -13.916 1.00 89.19 89 ASP A N 1
ATOM 696 C CA . ASP A 1 89 ? -7.336 3.704 -13.886 1.00 89.19 89 ASP A CA 1
ATOM 697 C C . ASP A 1 89 ? -6.747 3.379 -15.261 1.00 89.19 89 ASP A C 1
ATOM 699 O O . ASP A 1 89 ? -6.703 2.228 -15.695 1.00 89.19 89 ASP A O 1
ATOM 703 N N . THR A 1 90 ? -6.263 4.415 -15.938 1.00 86.62 90 THR A N 1
ATOM 704 C CA . THR A 1 90 ? -5.592 4.300 -17.237 1.00 86.62 90 THR A CA 1
ATOM 705 C C . THR A 1 90 ? -4.110 3.953 -17.118 1.00 86.62 90 THR A C 1
ATOM 707 O O . THR A 1 90 ? -3.510 3.533 -18.101 1.00 86.62 90 THR A O 1
ATOM 710 N N . CYS A 1 91 ? -3.504 4.148 -15.942 1.00 81.75 91 CYS A N 1
ATOM 711 C CA . CYS A 1 91 ? -2.052 4.060 -15.756 1.00 81.75 91 CYS A CA 1
ATOM 712 C C . CYS A 1 91 ? -1.615 2.833 -14.945 1.00 81.75 91 CYS A C 1
ATOM 714 O O . CYS A 1 91 ? -0.421 2.562 -14.866 1.00 81.75 91 CYS A O 1
ATOM 716 N N . GLY A 1 92 ? -2.552 2.111 -14.323 1.00 83.38 92 GLY A N 1
ATOM 717 C CA . GLY A 1 92 ? -2.256 0.959 -13.468 1.00 83.38 92 GLY A CA 1
ATOM 718 C C . GLY A 1 92 ? -1.699 1.337 -12.091 1.00 83.38 92 GLY A C 1
ATOM 719 O O . GLY A 1 92 ? -1.072 0.503 -11.440 1.00 83.38 92 GLY A O 1
ATOM 720 N N . ASN A 1 93 ? -1.890 2.591 -11.665 1.00 87.06 93 ASN A N 1
ATOM 721 C CA . ASN A 1 93 ? -1.356 3.126 -10.409 1.00 87.06 93 ASN A CA 1
ATOM 722 C C . ASN A 1 93 ? -2.398 3.206 -9.291 1.00 87.06 93 ASN A C 1
ATOM 724 O O . ASN A 1 93 ? -2.032 3.498 -8.151 1.00 87.06 93 ASN A O 1
ATOM 728 N N . ARG A 1 94 ? -3.686 3.021 -9.598 1.00 87.19 94 ARG A N 1
ATOM 729 C CA . ARG A 1 94 ? -4.721 3.022 -8.567 1.00 87.19 94 ARG A CA 1
ATOM 730 C C . ARG A 1 94 ? -4.746 1.686 -7.852 1.00 87.19 94 ARG A C 1
ATOM 732 O O . ARG A 1 94 ? -4.527 0.622 -8.431 1.00 87.19 94 ARG A O 1
ATOM 739 N N . ASP A 1 95 ? -5.066 1.763 -6.571 1.00 89.75 95 ASP A N 1
ATOM 740 C CA . ASP A 1 95 ? -5.254 0.578 -5.759 1.00 89.75 95 ASP A CA 1
ATOM 741 C C . ASP A 1 95 ? -6.396 -0.297 -6.304 1.00 89.75 95 ASP A C 1
ATOM 743 O O . ASP A 1 95 ? -7.388 0.219 -6.833 1.00 89.75 95 ASP A O 1
ATOM 747 N N . PRO A 1 96 ? -6.322 -1.629 -6.126 1.00 92.56 96 PRO A N 1
ATOM 748 C CA . PRO A 1 96 ? -7.467 -2.496 -6.354 1.00 92.56 96 PRO A CA 1
ATOM 749 C C . PRO A 1 96 ? -8.695 -2.007 -5.579 1.00 92.56 96 PRO A C 1
ATOM 751 O O . PRO A 1 96 ? -8.585 -1.586 -4.426 1.00 92.56 96 PRO A O 1
ATOM 754 N N . VAL A 1 97 ? -9.887 -2.161 -6.158 1.00 93.88 97 VAL A N 1
ATOM 755 C CA . VAL A 1 97 ? -11.151 -1.635 -5.599 1.00 93.88 97 VAL A CA 1
ATOM 756 C C . VAL A 1 97 ? -11.373 -2.081 -4.148 1.00 93.88 97 VAL A C 1
ATOM 758 O O . VAL A 1 97 ? -11.879 -1.326 -3.317 1.00 93.88 97 VAL A O 1
ATOM 761 N N . ALA A 1 98 ? -10.980 -3.316 -3.821 1.00 93.81 98 ALA A N 1
ATOM 762 C CA . ALA A 1 98 ? -11.074 -3.848 -2.464 1.00 93.81 98 ALA A CA 1
ATOM 763 C C . ALA A 1 98 ? -10.183 -3.085 -1.467 1.00 93.81 98 ALA A C 1
ATOM 765 O O . ALA A 1 98 ? -10.622 -2.813 -0.351 1.00 93.81 98 ALA A O 1
ATOM 766 N N . THR A 1 99 ? -8.969 -2.709 -1.876 1.00 92.75 99 THR A N 1
ATOM 767 C CA . THR A 1 99 ? -8.040 -1.910 -1.070 1.00 92.75 99 THR A CA 1
ATOM 768 C C . THR A 1 99 ? -8.606 -0.514 -0.836 1.00 92.75 99 THR A C 1
ATOM 770 O O . THR A 1 99 ? -8.707 -0.100 0.317 1.00 92.75 99 THR A O 1
ATOM 773 N N . SER A 1 100 ? -9.079 0.175 -1.881 1.00 92.12 100 SER A N 1
ATOM 774 C CA . SER A 1 100 ? -9.671 1.514 -1.735 1.00 92.12 100 SER A CA 1
ATOM 775 C C . SER A 1 100 ? -10.871 1.513 -0.781 1.00 92.12 100 SER A C 1
ATOM 777 O O . SER A 1 100 ? -10.990 2.386 0.075 1.00 92.12 100 SER A O 1
ATOM 779 N N . ARG A 1 101 ? -11.740 0.495 -0.865 1.00 95.12 101 ARG A N 1
ATOM 780 C CA . ARG A 1 101 ? -12.868 0.325 0.069 1.00 95.12 101 ARG A CA 1
ATOM 781 C C . ARG A 1 101 ? -12.402 0.064 1.503 1.00 95.12 101 ARG A C 1
ATOM 783 O O . ARG A 1 101 ? -12.980 0.617 2.434 1.00 95.12 101 ARG A O 1
ATOM 790 N N . ALA A 1 102 ? -11.375 -0.764 1.694 1.00 95.31 102 ALA A N 1
ATOM 791 C CA . ALA A 1 102 ? -10.834 -1.053 3.019 1.00 95.31 102 ALA A CA 1
ATOM 792 C C . ALA A 1 102 ? -10.249 0.203 3.684 1.00 95.31 102 ALA A C 1
ATOM 794 O O . ALA A 1 102 ? -10.515 0.439 4.861 1.00 95.31 102 ALA A O 1
ATOM 795 N N . VAL A 1 103 ? -9.527 1.035 2.925 1.00 93.06 103 VAL A N 1
ATOM 796 C CA . VAL A 1 103 ? -8.999 2.324 3.405 1.00 93.06 103 VAL A CA 1
ATOM 797 C C . VAL A 1 103 ? -10.137 3.263 3.812 1.00 93.06 103 VAL A C 1
ATOM 799 O O . VAL A 1 103 ? -10.121 3.788 4.918 1.00 93.06 103 VAL A O 1
ATOM 802 N N . GLN A 1 104 ? -11.195 3.381 3.003 1.00 94.75 104 GLN A N 1
ATOM 803 C CA . GLN A 1 104 ? -12.361 4.205 3.359 1.00 94.75 104 GLN A CA 1
ATOM 804 C C . GLN A 1 104 ? -13.050 3.753 4.656 1.00 94.75 104 GLN A C 1
ATOM 806 O O . GLN A 1 104 ? -13.535 4.582 5.426 1.00 94.75 104 GLN A O 1
ATOM 811 N N . ILE A 1 105 ? -13.135 2.442 4.899 1.00 97.25 105 ILE A N 1
ATOM 812 C CA . ILE A 1 105 ? -13.695 1.898 6.145 1.00 97.25 105 ILE A CA 1
ATOM 813 C C . ILE A 1 105 ? -12.770 2.210 7.324 1.00 97.25 105 ILE A C 1
ATOM 815 O O . ILE A 1 105 ? -13.253 2.596 8.388 1.00 97.25 105 ILE A O 1
ATOM 819 N N . LEU A 1 106 ? -11.456 2.077 7.134 1.00 95.81 106 LEU A N 1
ATOM 820 C CA . LEU A 1 106 ? -10.468 2.417 8.151 1.00 95.81 106 LEU A CA 1
ATOM 821 C C . LEU A 1 106 ? -10.553 3.898 8.536 1.00 95.81 106 LEU A C 1
ATOM 823 O O . LEU A 1 106 ? -10.627 4.199 9.723 1.00 95.81 106 LEU A O 1
ATOM 827 N N . ASP A 1 107 ? -10.642 4.805 7.564 1.00 95.62 107 ASP A N 1
ATOM 828 C CA . ASP A 1 107 ? -10.784 6.242 7.821 1.00 95.62 107 ASP A CA 1
ATOM 829 C C . ASP A 1 107 ? -12.037 6.554 8.645 1.00 95.62 107 ASP A C 1
ATOM 831 O O . ASP A 1 107 ? -12.013 7.408 9.530 1.00 95.62 107 ASP A O 1
ATOM 835 N N . ARG A 1 108 ? -13.145 5.844 8.396 1.00 96.94 108 ARG A N 1
ATOM 836 C CA . ARG A 1 108 ? -14.366 5.975 9.206 1.00 96.94 108 ARG A CA 1
ATOM 837 C C . ARG A 1 108 ? -14.144 5.500 10.641 1.00 96.94 108 ARG A C 1
ATOM 839 O O . ARG A 1 108 ? -14.553 6.197 11.561 1.00 96.94 108 ARG A O 1
ATOM 846 N N . ALA A 1 109 ? -13.472 4.366 10.835 1.00 95.56 109 ALA A N 1
ATOM 847 C CA . ALA A 1 109 ? -13.151 3.863 12.170 1.00 95.56 109 ALA A CA 1
ATOM 848 C C . ALA A 1 109 ? -12.226 4.821 12.944 1.00 95.56 109 ALA A C 1
ATOM 850 O O . ALA A 1 109 ? -12.441 5.065 14.129 1.00 95.56 109 ALA A O 1
ATOM 851 N N . LEU A 1 110 ? -11.234 5.410 12.267 1.00 95.12 110 LEU A N 1
ATOM 852 C CA . LEU A 1 110 ? -10.335 6.402 12.861 1.00 95.12 110 LEU A CA 1
ATOM 853 C C . LEU A 1 110 ? -11.068 7.697 13.237 1.00 95.12 110 LEU A C 1
ATOM 855 O O . LEU A 1 110 ? -10.760 8.280 14.273 1.00 95.12 110 LEU A O 1
ATOM 859 N N . LYS A 1 111 ? -12.069 8.121 12.452 1.00 96.88 111 LYS A N 1
ATOM 860 C CA . LYS A 1 111 ? -12.934 9.258 12.810 1.00 96.88 111 LYS A CA 1
ATOM 861 C C . LYS A 1 111 ? -13.728 9.000 14.088 1.00 96.88 111 LYS A C 1
ATOM 863 O O . LYS A 1 111 ? -13.782 9.888 14.926 1.00 96.88 111 LYS A O 1
ATOM 868 N N . THR A 1 112 ? -14.279 7.800 14.270 1.00 96.75 112 THR A N 1
ATOM 869 C CA . THR A 1 112 ? -14.959 7.429 15.524 1.00 96.75 112 THR A CA 1
ATOM 870 C C . THR A 1 112 ? -13.994 7.446 16.708 1.00 96.75 112 THR A C 1
ATOM 872 O O . THR A 1 112 ? -14.322 7.942 17.778 1.00 96.75 112 THR A O 1
ATOM 875 N N . LEU A 1 113 ? -12.765 6.955 16.523 1.00 94.88 113 LEU A N 1
ATOM 876 C CA . LEU A 1 113 ? -11.766 6.961 17.592 1.00 94.88 113 LEU A CA 1
ATOM 877 C C . LEU A 1 113 ? -11.306 8.378 17.976 1.00 94.88 113 LEU A C 1
ATOM 879 O O . LEU A 1 113 ? -10.862 8.596 19.101 1.00 94.88 113 LEU A O 1
ATOM 883 N N . ALA A 1 114 ? -11.426 9.342 17.060 1.00 95.12 114 ALA A N 1
ATOM 884 C CA . ALA A 1 114 ? -11.086 10.739 17.307 1.00 95.12 114 ALA A CA 1
ATOM 885 C C . ALA A 1 114 ? -12.032 11.447 18.296 1.00 95.12 114 ALA A C 1
ATOM 887 O O . ALA A 1 114 ? -11.700 12.539 18.746 1.00 95.12 114 ALA A O 1
ATOM 888 N N . GLU A 1 115 ? -13.166 10.834 18.655 1.00 96.00 115 GLU A N 1
ATOM 889 C CA . GLU A 1 115 ? -14.075 11.319 19.704 1.00 96.00 115 GLU A CA 1
ATOM 890 C C . GLU A 1 115 ? -13.494 11.134 21.120 1.00 96.00 115 GLU A C 1
ATOM 892 O O . GLU A 1 115 ? -13.948 11.771 22.069 1.00 96.00 115 GLU A O 1
ATOM 897 N N . LEU A 1 116 ? -12.487 10.266 21.275 1.00 95.94 116 LEU A N 1
ATOM 898 C CA . LEU A 1 116 ? -11.815 10.018 22.549 1.00 95.94 116 LEU A CA 1
ATOM 899 C C . LEU A 1 116 ? -10.702 11.046 22.821 1.00 95.94 116 LEU A C 1
ATOM 901 O O . LEU A 1 116 ? -10.101 11.571 21.880 1.00 95.94 116 LEU A O 1
ATOM 905 N N . PRO A 1 117 ? -10.343 11.273 24.101 1.00 97.62 117 PRO A N 1
ATOM 906 C CA . PRO A 1 117 ? -9.138 12.019 24.448 1.00 97.62 117 PRO A CA 1
ATOM 907 C C . PRO A 1 117 ? -7.885 11.396 23.820 1.00 97.62 117 PRO A C 1
ATOM 909 O O . PRO A 1 117 ? -7.816 10.182 23.608 1.00 97.62 117 PRO A O 1
ATOM 912 N N . GLU A 1 118 ? -6.877 12.227 23.564 1.00 93.50 118 GLU A N 1
ATOM 913 C CA . GLU A 1 118 ? -5.664 11.858 22.824 1.00 93.50 118 GLU A CA 1
ATOM 914 C C . GLU A 1 118 ? -4.979 10.592 23.358 1.00 93.50 118 GLU A C 1
ATOM 916 O O . GLU A 1 118 ? -4.732 9.664 22.591 1.00 93.50 118 GLU A O 1
ATOM 921 N N . GLU A 1 119 ? -4.779 10.490 24.673 1.00 93.19 119 GLU A N 1
ATOM 922 C CA . GLU A 1 119 ? -4.133 9.326 25.297 1.00 93.19 119 GLU A CA 1
ATOM 923 C C . GLU A 1 119 ? -4.895 8.012 25.046 1.00 93.19 119 GLU A C 1
ATOM 925 O O . GLU A 1 119 ? -4.300 6.960 24.796 1.00 93.19 119 GLU A O 1
ATOM 930 N N . TYR A 1 120 ? -6.230 8.069 25.066 1.00 93.69 120 TYR A N 1
ATOM 931 C CA . TYR A 1 120 ? -7.085 6.911 24.807 1.00 93.69 120 TYR A CA 1
ATOM 932 C C . TYR A 1 120 ? -7.041 6.535 23.329 1.00 93.69 120 TYR A C 1
ATOM 934 O O . TYR A 1 120 ? -6.898 5.357 22.989 1.00 93.69 120 TYR A O 1
ATOM 942 N N . ARG A 1 121 ? -7.125 7.531 22.442 1.00 95.00 121 ARG A N 1
ATOM 943 C CA . ARG A 1 121 ? -7.015 7.332 20.996 1.00 95.00 121 ARG A CA 1
ATOM 944 C C . ARG A 1 121 ? -5.693 6.661 20.632 1.00 95.00 121 ARG A C 1
ATOM 946 O O . ARG A 1 121 ? -5.702 5.702 19.860 1.00 95.00 121 ARG A O 1
ATOM 953 N N . ASP A 1 122 ? -4.580 7.098 21.208 1.00 92.94 122 ASP A N 1
ATOM 954 C CA . ASP A 1 122 ? -3.254 6.537 20.934 1.00 92.94 122 ASP A CA 1
ATOM 955 C C . ASP A 1 122 ? -3.142 5.082 21.397 1.00 92.94 122 ASP A C 1
ATOM 957 O O . ASP A 1 122 ? -2.698 4.208 20.639 1.00 92.94 122 ASP A O 1
ATOM 961 N N . PHE A 1 123 ? -3.617 4.791 22.611 1.00 92.62 123 PHE A N 1
ATOM 962 C CA . PHE A 1 123 ? -3.644 3.432 23.146 1.00 92.62 123 PHE A CA 1
ATOM 963 C C . PHE A 1 123 ? -4.468 2.485 22.259 1.00 92.62 123 PHE A C 1
ATOM 965 O O . PHE A 1 123 ? -3.983 1.425 21.842 1.00 92.62 123 PHE A O 1
ATOM 972 N N . TYR A 1 124 ? -5.700 2.870 21.919 1.00 94.50 124 TYR A N 1
ATOM 973 C CA . TYR A 1 124 ? -6.581 2.036 21.099 1.00 94.50 124 TYR A CA 1
ATOM 974 C C . TYR A 1 124 ? -6.098 1.923 19.651 1.00 94.50 124 TYR A C 1
ATOM 976 O O . TYR A 1 124 ? -6.212 0.849 19.057 1.00 94.50 124 TYR A O 1
ATOM 984 N N . THR A 1 125 ? -5.462 2.959 19.101 1.00 93.88 125 THR A N 1
ATOM 985 C CA . THR A 1 125 ? -4.811 2.883 17.785 1.00 93.88 125 THR A CA 1
ATOM 986 C C . THR A 1 125 ? -3.701 1.832 17.790 1.00 93.88 125 THR A C 1
ATOM 988 O O . THR A 1 125 ? -3.646 0.979 16.899 1.00 93.88 125 THR A O 1
ATOM 991 N N . CYS A 1 126 ? -2.851 1.808 18.823 1.00 90.00 126 CYS A N 1
ATOM 992 C CA . CYS A 1 126 ? -1.808 0.788 18.968 1.00 90.00 126 CYS A CA 1
ATOM 993 C C . CYS A 1 126 ? -2.392 -0.633 19.062 1.00 90.00 126 CYS A C 1
ATOM 995 O O . CYS A 1 126 ? -1.840 -1.587 18.491 1.00 90.00 126 CYS A O 1
ATOM 997 N N . GLN A 1 127 ? -3.531 -0.784 19.743 1.00 92.38 127 GLN A N 1
ATOM 998 C CA . GLN A 1 127 ? -4.253 -2.052 19.821 1.00 92.38 127 GLN A CA 1
ATOM 999 C C . GLN A 1 127 ? -4.793 -2.480 18.445 1.00 92.38 127 GLN A C 1
ATOM 1001 O O . GLN A 1 127 ? -4.592 -3.628 18.042 1.00 92.38 127 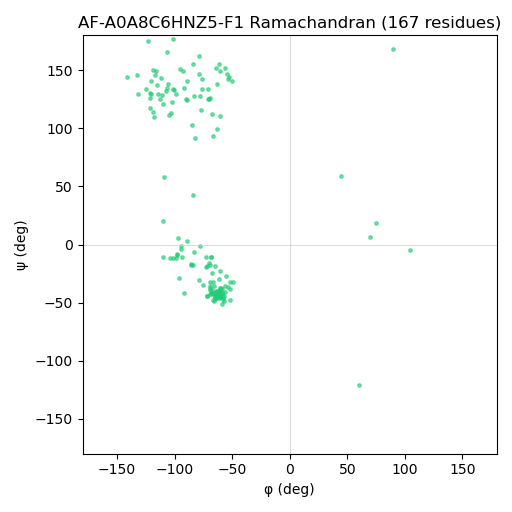GLN A O 1
ATOM 1006 N N . MET A 1 128 ? -5.404 -1.565 17.684 1.00 94.12 128 MET A N 1
ATOM 1007 C CA . MET A 1 128 ? -5.899 -1.833 16.326 1.00 94.12 128 MET A CA 1
ATOM 1008 C C . MET A 1 128 ? -4.769 -2.245 15.378 1.00 94.12 128 MET A C 1
ATOM 1010 O O . MET A 1 128 ? -4.902 -3.237 14.659 1.00 94.12 128 MET A O 1
ATOM 1014 N N . VAL A 1 129 ? -3.625 -1.552 15.416 1.00 91.94 129 VAL A N 1
ATOM 1015 C CA . VAL A 1 129 ? -2.435 -1.919 14.630 1.00 9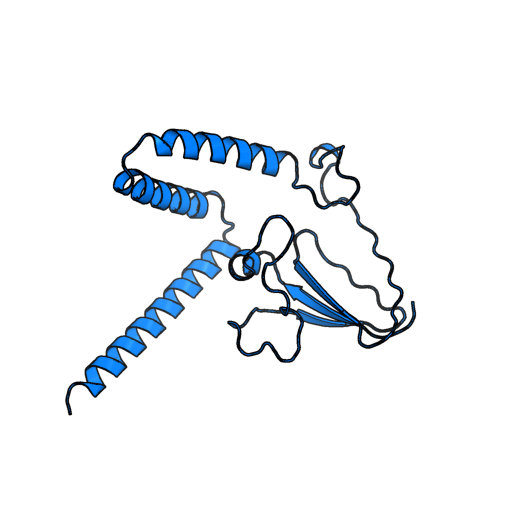1.94 129 VAL A CA 1
ATOM 1016 C C . VAL A 1 129 ? -1.983 -3.342 14.961 1.00 91.94 129 VAL A C 1
ATOM 1018 O O . VAL A 1 129 ? -1.723 -4.133 14.053 1.00 91.94 129 VAL A O 1
ATOM 1021 N N . SER A 1 130 ? -1.931 -3.697 16.247 1.00 88.31 130 SER A N 1
ATOM 1022 C CA . SER A 1 130 ? -1.569 -5.053 16.682 1.00 88.31 130 SER A CA 1
ATOM 1023 C C . SER A 1 130 ? -2.571 -6.094 16.169 1.00 88.31 130 SER A C 1
ATOM 1025 O O . SER A 1 130 ? -2.173 -7.127 15.631 1.00 88.31 130 SER A O 1
ATOM 1027 N N . HIS A 1 131 ? -3.869 -5.787 16.226 1.00 91.81 131 HIS A N 1
ATOM 1028 C CA . HIS A 1 131 ? -4.924 -6.657 15.708 1.00 91.81 131 HIS A CA 1
ATOM 1029 C C . HIS A 1 131 ? -4.803 -6.899 14.195 1.00 91.81 131 HIS A C 1
ATOM 1031 O O . HIS A 1 131 ? -4.937 -8.034 13.727 1.00 91.81 131 HIS A O 1
ATOM 1037 N N . ILE A 1 132 ? -4.501 -5.850 13.422 1.00 91.88 132 ILE A N 1
ATOM 1038 C CA . ILE A 1 132 ? -4.268 -5.941 11.974 1.00 91.88 132 ILE A CA 1
ATOM 1039 C C . ILE A 1 132 ? -3.037 -6.804 11.688 1.00 91.88 132 ILE A C 1
ATOM 1041 O O . ILE A 1 132 ? -3.093 -7.697 10.840 1.00 91.88 132 ILE A O 1
ATOM 1045 N N . GLN A 1 133 ? -1.935 -6.590 12.411 1.00 87.31 133 GLN A N 1
ATOM 1046 C CA . GLN A 1 133 ? -0.727 -7.405 12.261 1.00 87.31 133 GLN A CA 1
ATOM 1047 C C . GLN A 1 133 ? -1.017 -8.887 12.535 1.00 87.31 133 GLN A C 1
AT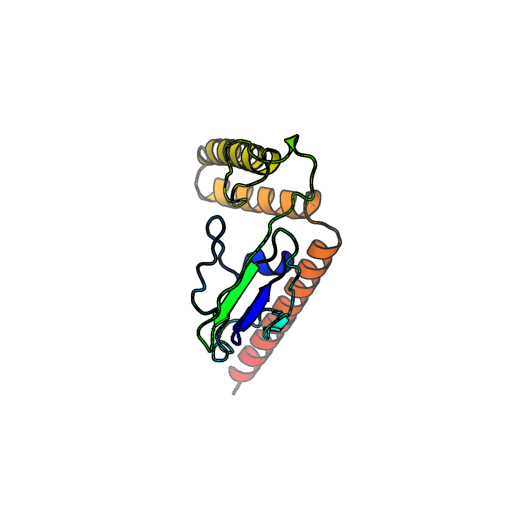OM 1049 O O . GLN A 1 133 ? -0.568 -9.760 11.788 1.00 87.31 133 GLN A O 1
ATOM 1054 N N . ASP A 1 134 ? -1.813 -9.187 13.557 1.00 87.56 134 ASP A N 1
ATOM 1055 C CA . ASP A 1 134 ? -2.125 -10.561 13.937 1.00 87.56 134 ASP A CA 1
ATOM 1056 C C . ASP A 1 134 ? -3.116 -11.247 12.998 1.00 87.56 134 ASP A C 1
ATOM 1058 O O . ASP A 1 134 ? -2.953 -12.439 12.725 1.00 87.56 134 ASP A O 1
ATOM 1062 N N . LYS A 1 135 ? -4.094 -10.538 12.430 1.00 90.31 135 LYS A N 1
ATOM 1063 C CA . LYS A 1 135 ? -5.076 -11.152 11.520 1.00 90.31 135 LYS A CA 1
ATOM 1064 C C . LYS A 1 135 ? -4.683 -11.101 10.048 1.00 90.31 135 LYS A C 1
ATOM 1066 O O . LYS A 1 135 ? -4.852 -12.100 9.354 1.00 90.31 135 LYS A O 1
ATOM 1071 N N . ALA A 1 136 ? -4.137 -9.985 9.572 1.00 87.94 136 ALA A N 1
ATOM 1072 C CA . ALA A 1 136 ? -3.943 -9.742 8.142 1.00 87.94 136 ALA A CA 1
ATOM 1073 C C . ALA A 1 136 ? -2.535 -10.092 7.639 1.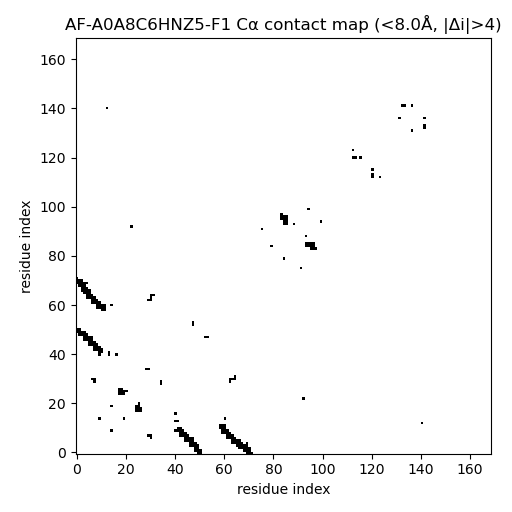00 87.94 136 ALA A C 1
ATOM 1075 O O . ALA A 1 136 ? -2.377 -10.469 6.477 1.00 87.94 136 ALA A O 1
ATOM 1076 N N . TYR A 1 137 ? -1.489 -10.005 8.474 1.00 86.19 137 TYR A N 1
ATOM 1077 C CA . TYR A 1 137 ? -0.141 -10.296 7.974 1.00 86.19 137 TYR A CA 1
ATOM 1078 C C . TYR A 1 137 ? 0.024 -11.789 7.695 1.00 86.19 137 TYR A C 1
ATOM 1080 O O . TYR A 1 137 ? -0.282 -12.658 8.523 1.00 86.19 137 TYR A O 1
ATOM 1088 N N . SER A 1 138 ? 0.594 -12.092 6.529 1.00 80.69 138 SER A N 1
ATOM 1089 C CA . SER A 1 138 ? 0.947 -13.459 6.164 1.00 80.69 138 SER A CA 1
ATOM 1090 C C . SER A 1 138 ? 1.973 -14.042 7.143 1.00 80.69 138 SER A C 1
ATOM 1092 O O . SER A 1 138 ? 2.777 -13.326 7.754 1.00 80.69 138 SER A O 1
ATOM 1094 N N . LYS A 1 139 ? 2.004 -15.378 7.261 1.00 74.00 139 LYS A N 1
ATOM 1095 C CA . LYS A 1 139 ? 2.987 -16.095 8.099 1.00 74.00 139 LYS A CA 1
ATOM 1096 C C . LYS A 1 139 ? 4.433 -15.673 7.783 1.00 74.00 139 LYS A C 1
ATOM 1098 O O . LYS A 1 139 ? 5.271 -15.636 8.682 1.00 74.00 139 LYS A O 1
ATOM 1103 N N . ARG A 1 140 ? 4.716 -15.317 6.522 1.00 66.88 140 ARG A N 1
ATOM 1104 C CA . ARG A 1 140 ? 6.028 -14.851 6.046 1.00 66.88 140 ARG A CA 1
ATOM 1105 C C . ARG A 1 140 ? 6.413 -13.495 6.645 1.00 66.88 140 ARG A C 1
ATOM 1107 O O . ARG A 1 140 ? 7.521 -13.361 7.160 1.00 66.88 140 ARG A O 1
ATOM 1114 N N . ILE A 1 141 ? 5.503 -12.520 6.631 1.00 68.44 141 ILE A N 1
ATOM 1115 C CA . ILE A 1 141 ? 5.759 -11.181 7.184 1.00 68.44 141 ILE A CA 1
ATOM 1116 C C . ILE A 1 141 ? 5.872 -11.254 8.710 1.00 68.44 141 ILE A C 1
ATOM 1118 O O . ILE A 1 141 ? 6.824 -10.714 9.265 1.00 68.44 141 ILE A O 1
ATOM 1122 N N . LYS A 1 142 ? 5.000 -12.024 9.379 1.00 67.25 142 LYS A N 1
ATOM 1123 C CA . LYS A 1 142 ? 5.038 -12.243 10.840 1.00 67.25 142 LYS A CA 1
ATOM 1124 C C . LYS A 1 142 ? 6.376 -12.802 11.339 1.00 67.25 142 LYS A C 1
ATOM 1126 O O . LYS A 1 142 ? 6.874 -12.379 12.382 1.00 67.25 142 LYS A O 1
ATOM 1131 N N . LYS A 1 143 ? 6.983 -13.746 10.606 1.00 61.88 143 LYS A N 1
ATOM 1132 C CA . LYS A 1 143 ? 8.326 -14.270 10.929 1.00 61.88 143 LYS A CA 1
ATOM 1133 C C . LYS A 1 143 ? 9.396 -13.179 10.810 1.00 61.88 143 LYS A C 1
ATOM 1135 O O . LYS A 1 143 ? 10.227 -13.051 11.706 1.00 61.88 143 LYS A O 1
ATOM 1140 N N . ARG A 1 144 ? 9.343 -12.366 9.747 1.00 59.88 144 ARG A N 1
ATOM 1141 C CA . ARG A 1 144 ? 10.272 -11.248 9.504 1.00 59.88 144 ARG A CA 1
ATOM 1142 C C . ARG A 1 144 ? 10.185 -10.173 10.593 1.00 59.88 144 ARG A C 1
ATOM 1144 O O . ARG A 1 144 ? 11.221 -9.764 11.114 1.00 59.88 144 ARG A O 1
ATOM 1151 N N . THR A 1 145 ? 8.981 -9.770 11.006 1.00 59.53 145 THR A N 1
ATOM 1152 C CA . THR A 1 145 ? 8.797 -8.804 12.104 1.00 59.53 145 THR A CA 1
ATOM 1153 C C . THR A 1 145 ? 9.252 -9.357 13.452 1.00 59.53 145 THR A C 1
ATOM 1155 O O . THR A 1 145 ? 9.929 -8.640 14.187 1.00 59.53 145 THR A O 1
ATOM 1158 N 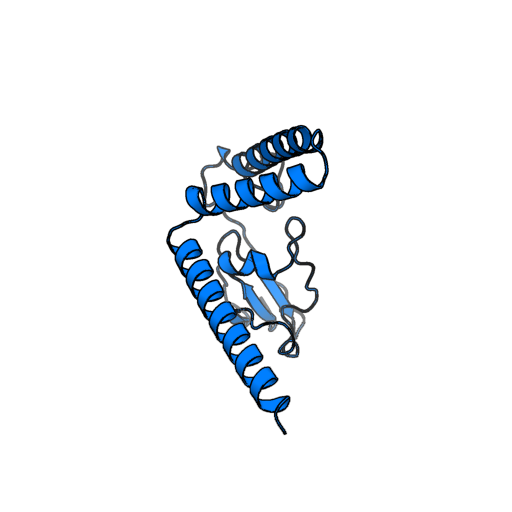N . LYS A 1 146 ? 8.964 -10.627 13.779 1.00 61.62 146 LYS A N 1
ATOM 1159 C CA . LYS A 1 146 ? 9.473 -11.262 15.014 1.00 61.62 146 LYS A CA 1
ATOM 1160 C C . LYS A 1 146 ? 11.002 -11.329 15.041 1.00 61.62 146 LYS A C 1
ATOM 1162 O O . LYS A 1 146 ? 11.610 -10.999 16.057 1.00 61.62 146 LYS A O 1
ATOM 1167 N N . PHE A 1 147 ? 11.622 -11.705 13.923 1.00 54.69 147 PHE A N 1
ATOM 1168 C CA . PHE A 1 147 ? 13.078 -11.758 13.791 1.00 54.69 147 PHE A CA 1
ATOM 1169 C C . PHE A 1 147 ? 13.712 -10.365 13.934 1.00 54.69 147 PHE A C 1
ATOM 1171 O O . PHE A 1 147 ? 14.632 -10.192 14.730 1.00 54.69 147 PHE A O 1
ATOM 1178 N N . SER A 1 148 ? 13.160 -9.350 13.257 1.00 56.69 148 SER A N 1
ATOM 1179 C CA . SER A 1 148 ? 13.608 -7.952 13.360 1.00 56.69 148 SER A CA 1
ATOM 1180 C C . SER A 1 148 ? 13.475 -7.391 14.784 1.00 56.69 148 SER A C 1
ATOM 1182 O O . SER A 1 148 ? 14.423 -6.796 15.298 1.00 56.69 148 SER A O 1
ATOM 1184 N N . LYS A 1 149 ? 12.352 -7.649 15.479 1.00 60.41 149 LYS A N 1
ATOM 1185 C CA . LYS A 1 149 ? 12.173 -7.271 16.895 1.00 60.41 149 LYS A CA 1
ATOM 1186 C C . LYS A 1 149 ? 13.224 -7.937 17.793 1.00 60.41 149 LYS A C 1
ATOM 1188 O O . LYS A 1 149 ? 13.850 -7.244 18.587 1.00 60.41 149 LYS A O 1
ATOM 1193 N N . LYS A 1 150 ? 13.487 -9.240 17.625 1.00 56.25 150 LYS A N 1
ATOM 1194 C CA . LYS A 1 150 ? 14.520 -9.970 18.390 1.00 56.25 150 LYS A CA 1
ATOM 1195 C C . LYS A 1 150 ? 15.928 -9.401 18.157 1.00 56.25 150 LYS A C 1
ATOM 1197 O O . LYS A 1 150 ? 16.681 -9.216 19.107 1.00 56.25 150 LYS A O 1
ATOM 1202 N N . LEU A 1 151 ? 16.262 -9.057 16.912 1.00 53.66 151 LEU A N 1
ATOM 1203 C CA . LEU A 1 151 ? 17.526 -8.402 16.549 1.00 53.66 151 LEU A CA 1
ATOM 1204 C C . LEU A 1 151 ? 17.671 -7.003 17.160 1.00 53.66 151 LEU A C 1
ATOM 1206 O O . LEU A 1 151 ? 18.745 -6.678 17.664 1.00 53.66 151 LEU A O 1
ATOM 1210 N N . LYS A 1 152 ? 16.612 -6.182 17.136 1.00 57.62 152 LYS A N 1
ATOM 1211 C CA . LYS A 1 152 ? 16.615 -4.859 17.780 1.00 57.62 152 LYS A CA 1
ATOM 1212 C C . LYS A 1 152 ? 16.781 -4.980 19.294 1.00 57.62 152 LYS A C 1
ATOM 1214 O O . LYS A 1 152 ? 17.638 -4.299 19.839 1.00 57.62 152 LYS A O 1
ATOM 1219 N N . ILE A 1 153 ? 16.050 -5.888 19.947 1.00 60.12 153 ILE A N 1
ATOM 1220 C CA . ILE A 1 153 ? 16.180 -6.146 21.391 1.00 60.12 153 ILE A CA 1
ATOM 1221 C C . ILE A 1 153 ? 17.618 -6.538 21.738 1.00 60.12 153 ILE A C 1
ATOM 1223 O O . ILE A 1 153 ? 18.211 -5.926 22.620 1.00 60.12 153 ILE A O 1
ATOM 1227 N N . ASN A 1 154 ? 18.217 -7.475 20.999 1.00 58.50 154 ASN A N 1
ATOM 1228 C CA . ASN A 1 154 ? 19.601 -7.887 21.240 1.00 58.50 154 ASN A CA 1
ATOM 1229 C C . ASN A 1 154 ? 20.599 -6.732 21.052 1.00 58.50 154 ASN A C 1
ATOM 1231 O O . ASN A 1 154 ? 21.518 -6.594 21.851 1.00 58.50 154 ASN A O 1
ATOM 1235 N N . LYS A 1 155 ? 20.418 -5.870 20.042 1.00 56.34 155 LYS A N 1
ATOM 1236 C CA . LYS A 1 155 ? 21.285 -4.695 19.827 1.00 56.34 155 LYS A CA 1
ATOM 1237 C C . LYS A 1 155 ? 21.108 -3.621 20.905 1.00 56.34 155 LYS A C 1
ATOM 1239 O O . LYS A 1 155 ? 22.101 -3.039 21.331 1.00 56.34 155 LYS A O 1
ATOM 1244 N N . THR A 1 156 ? 19.881 -3.371 21.362 1.00 61.84 156 THR A N 1
ATOM 1245 C CA . THR A 1 156 ? 19.595 -2.415 22.444 1.00 61.84 156 THR A CA 1
ATOM 1246 C C . THR A 1 156 ? 20.145 -2.911 23.779 1.00 61.84 156 THR A C 1
ATOM 1248 O O . THR A 1 156 ? 20.792 -2.140 24.478 1.00 61.84 156 THR A O 1
ATOM 1251 N N . GLN A 1 157 ? 19.979 -4.200 24.091 1.00 57.25 157 GLN A N 1
ATOM 1252 C CA . GLN A 1 157 ? 20.572 -4.855 25.265 1.00 57.25 157 GLN A CA 1
ATOM 1253 C C . GLN A 1 157 ? 22.108 -4.790 25.226 1.00 57.25 157 GLN A C 1
ATOM 1255 O O . GLN A 1 157 ? 22.737 -4.411 26.208 1.00 57.25 157 GLN A O 1
ATOM 1260 N N . LEU A 1 158 ? 22.722 -5.057 24.067 1.00 53.31 158 LEU A N 1
ATOM 1261 C CA . LEU A 1 158 ? 24.175 -4.965 23.892 1.00 53.31 158 LEU A CA 1
ATOM 1262 C C . LEU A 1 158 ? 24.697 -3.522 24.011 1.00 53.31 158 LEU A C 1
ATOM 1264 O O . LEU A 1 158 ? 25.812 -3.310 24.478 1.00 53.31 158 LEU A O 1
ATOM 1268 N N . LYS A 1 159 ? 23.905 -2.523 23.599 1.00 57.28 159 LYS A N 1
ATOM 1269 C CA . LYS A 1 159 ? 24.235 -1.102 23.775 1.00 57.28 159 LYS A CA 1
ATOM 1270 C C . LYS A 1 159 ? 24.117 -0.688 25.245 1.00 57.28 159 LYS A C 1
ATOM 1272 O O . LYS A 1 159 ? 25.044 -0.070 25.746 1.00 57.28 159 LYS A O 1
ATOM 1277 N N . TYR A 1 160 ? 23.055 -1.107 25.938 1.00 47.88 160 TYR A N 1
ATOM 1278 C CA . TYR A 1 160 ? 22.887 -0.892 27.381 1.00 47.88 160 TYR A CA 1
ATOM 1279 C C . TYR A 1 160 ? 24.038 -1.499 28.188 1.00 47.88 160 TYR A C 1
ATOM 1281 O O . TYR A 1 160 ? 24.626 -0.812 29.014 1.00 47.88 160 TYR A O 1
ATOM 1289 N N . LEU A 1 161 ? 24.423 -2.744 27.896 1.00 49.22 161 LEU A N 1
ATOM 1290 C CA . LEU A 1 161 ? 25.545 -3.407 28.566 1.00 49.22 161 LEU A CA 1
ATOM 1291 C C . LEU A 1 161 ? 26.869 -2.663 28.352 1.00 49.22 161 LEU A C 1
ATOM 1293 O O . LEU A 1 161 ? 27.617 -2.490 29.305 1.00 49.22 161 LEU A O 1
ATOM 1297 N N . LYS A 1 162 ? 27.123 -2.154 27.138 1.00 53.69 162 LYS A N 1
ATOM 1298 C CA . LYS A 1 162 ? 28.322 -1.352 26.840 1.00 53.69 162 LYS A CA 1
ATOM 1299 C C . LYS A 1 162 ? 28.321 0.005 27.544 1.00 53.69 162 LYS A C 1
ATOM 1301 O O . LYS A 1 162 ? 29.363 0.430 28.027 1.00 53.69 162 LYS A O 1
ATOM 1306 N N . TH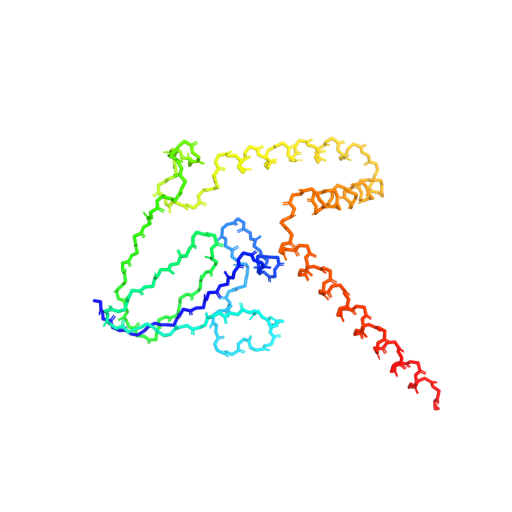R A 1 163 ? 27.174 0.677 27.626 1.00 51.75 163 THR A N 1
ATOM 1307 C CA . THR A 1 163 ? 27.058 1.973 28.312 1.00 51.75 163 THR A CA 1
ATOM 1308 C C . THR A 1 163 ? 27.216 1.828 29.827 1.00 51.75 163 THR A C 1
ATOM 1310 O O . THR A 1 163 ? 27.880 2.655 30.438 1.00 51.75 163 THR A O 1
ATOM 1313 N N . VAL A 1 164 ? 26.699 0.751 30.429 1.00 51.12 164 VAL A N 1
ATOM 1314 C CA . VAL A 1 164 ? 26.856 0.480 31.871 1.00 51.12 164 VAL A CA 1
ATOM 1315 C C . VAL A 1 164 ? 28.306 0.125 32.227 1.00 51.12 164 VAL A C 1
ATOM 1317 O O . VAL A 1 164 ? 28.799 0.560 33.262 1.00 51.12 164 VAL A O 1
ATOM 1320 N N . THR A 1 165 ? 29.039 -0.578 31.356 1.00 50.69 165 THR A N 1
ATOM 1321 C CA . THR A 1 165 ? 30.475 -0.847 31.572 1.00 50.69 165 THR A CA 1
ATOM 1322 C C . THR A 1 165 ? 31.385 0.370 31.379 1.00 50.69 165 THR A C 1
ATOM 1324 O O . THR A 1 165 ? 32.503 0.353 31.874 1.00 50.69 165 THR A O 1
ATOM 1327 N N . SER A 1 166 ? 30.938 1.424 30.687 1.00 48.75 166 SER A N 1
ATOM 1328 C CA . SER A 1 166 ? 31.724 2.656 30.474 1.00 48.75 166 SER A CA 1
ATOM 1329 C C . SER A 1 166 ? 31.452 3.763 31.499 1.00 48.75 166 SER A C 1
ATOM 1331 O O . SER A 1 166 ? 32.095 4.803 31.429 1.00 48.75 166 SER A O 1
ATOM 1333 N N . ILE A 1 167 ? 30.509 3.563 32.427 1.00 50.03 167 ILE A N 1
ATOM 1334 C CA . ILE A 1 167 ? 30.188 4.514 33.511 1.00 50.03 167 ILE A CA 1
ATOM 1335 C C . ILE A 1 167 ? 30.886 4.125 34.833 1.00 50.03 167 ILE A C 1
ATOM 1337 O O . ILE A 1 167 ? 30.928 4.923 35.760 1.00 50.03 167 ILE A O 1
ATOM 1341 N N . ASN A 1 168 ? 31.504 2.940 34.902 1.00 44.88 168 ASN A N 1
ATOM 1342 C CA . ASN A 1 168 ? 32.276 2.471 36.060 1.00 44.88 168 ASN A CA 1
ATOM 1343 C C . ASN A 1 168 ? 33.792 2.431 35.771 1.00 44.88 168 ASN A C 1
ATOM 1345 O O . ASN A 1 168 ? 34.407 1.367 35.871 1.00 44.88 168 ASN A O 1
ATOM 1349 N N . ILE A 1 169 ? 34.381 3.574 35.403 1.00 42.31 169 ILE A N 1
ATOM 1350 C CA . ILE A 1 169 ? 35.826 3.845 35.541 1.00 42.31 169 ILE A CA 1
ATOM 1351 C C . ILE A 1 169 ? 35.982 5.193 36.234 1.00 42.31 169 ILE A C 1
ATOM 1353 O O . ILE A 1 169 ? 35.336 6.152 35.757 1.00 42.31 169 ILE A O 1
#

Organism: Mus spicilegus (NCBI:txid10103)

Radius of gyration: 21.35 Å; Cα contacts (8 Å, |Δi|>4): 133; chains: 1; bounding box: 51×28×63 Å

InterPro domains:
  IPR041667 Cupin-like domain 8 [PF13621] (2-68)

Mean predicted aligned error: 11.35 Å

Nearest PDB structures (foldseek):
  1ntn-assembly1_A  TM=3.703E-01  e=5.049E+00  Naja oxiana
  2quf-assembly1_A  TM=2.571E-01  e=9.239E+00  unclassified
  2qlz-assembly1_A  TM=2.322E-01  e=5.775E+00  unclassified